Protein AF-A0A7C6FHD8-F1 (afdb_monomer)

Radius of gyration: 15.28 Å; Cα contacts (8 Å, |Δi|>4): 85; chains: 1; bounding box: 33×35×43 Å

Secondary structure (DSSP, 8-state):
-HHHHHHHHHHHHHHH-----------HHHHHHHHHHHHS-GGGS-HHHHHHHHHHHHHHHHHEEEETTEEEE---HHHHHTTT--HHHHHHHHHHHHHHHHHHHHS---HHHHHHHHHHHHHHHHHHHHHS---

Foldseek 3Di:
DVVVVVVVVVVVVVVPDPPDDPAPPQPVVVVVLVVCLVPDDLVPDDPVSLLLNLLLLVQCLVFWDDDPQAIDGPDDLVSQVVSVHHSSSVSVVVVVSVVVRVVCVVPPDRSVVVVCVSNVVSVVVNCVSPVVPPD

Nearest PDB structures (foldseek):
  6qw1-assembly1_A  TM=2.748E-01  e=1.434E+00  Listeria monocytogenes
  6qwm-assembly1_A  TM=2.714E-01  e=1.008E+00  Listeria monocytogenes

Solvent-accessible surface area (backbone atoms only — not comparable to full-atom values): 8039 Å² total; per-residue (Å²): 120,71,66,62,56,52,51,54,51,51,60,52,52,66,70,72,64,80,70,88,64,100,56,85,84,66,56,64,72,56,53,53,50,54,48,45,63,71,72,49,56,75,91,75,45,53,74,67,55,46,50,50,52,51,50,49,44,51,51,49,59,74,26,53,44,80,52,90,86,34,69,43,64,75,69,48,52,61,67,35,43,78,67,76,38,57,56,55,58,43,56,52,52,50,51,50,43,52,48,53,43,53,49,37,73,78,56,75,66,64,53,66,59,58,48,49,55,49,47,53,51,42,49,54,52,50,50,54,67,66,68,69,69,73,130

Sequence (135 aa):
MNKIISIALFLYLCLLISCKKTTNQIPQSIIDEIEQLSLTSDSLLSPSQLSNKISVYIILKETIKIDGNRLATTATVNDFKQRGLSKYYYYYYLNNIEEINLNMDYSPRNINEVYDELIQGLETKLNALTNDGIP

Mean predicted aligned error: 9.24 Å

pLDDT: mean 83.05, std 17.79, range [41.72, 97.56]

Structure (mmCIF, N/CA/C/O backbone):
data_AF-A0A7C6FHD8-F1
#
_entry.id   AF-A0A7C6FHD8-F1
#
loop_
_atom_site.group_PDB
_atom_site.id
_atom_site.type_symbol
_atom_site.label_atom_id
_atom_site.label_alt_id
_atom_site.label_comp_id
_atom_site.label_asym_id
_atom_site.label_entity_id
_atom_site.label_seq_id
_atom_site.pdbx_PDB_ins_code
_atom_site.Cartn_x
_atom_site.Cartn_y
_atom_site.Cartn_z
_atom_site.occupancy
_atom_site.B_iso_or_equiv
_atom_site.auth_seq_id
_atom_site.auth_comp_id
_atom_site.auth_asym_id
_atom_site.auth_atom_id
_atom_site.pdbx_PDB_model_num
ATOM 1 N N . MET A 1 1 ? 15.788 22.394 1.883 1.00 44.94 1 MET A N 1
ATOM 2 C CA . MET A 1 1 ? 14.383 22.862 1.824 1.00 44.94 1 MET A CA 1
ATOM 3 C C . MET A 1 1 ? 13.688 22.600 0.485 1.00 44.94 1 MET A C 1
ATOM 5 O O . MET A 1 1 ? 12.513 22.278 0.516 1.00 44.94 1 MET A O 1
ATOM 9 N N . ASN A 1 2 ? 14.376 22.610 -0.665 1.00 41.72 2 ASN A N 1
ATOM 10 C CA . ASN A 1 2 ? 13.714 22.431 -1.975 1.00 41.72 2 ASN A CA 1
ATOM 11 C C . ASN A 1 2 ? 13.232 20.999 -2.293 1.00 41.72 2 ASN A C 1
ATOM 13 O O . ASN A 1 2 ? 12.303 20.834 -3.074 1.00 41.72 2 ASN A O 1
ATOM 17 N N . LYS A 1 3 ? 13.813 19.957 -1.677 1.00 41.88 3 LYS A N 1
ATOM 18 C CA . LYS A 1 3 ? 13.431 18.555 -1.948 1.00 41.88 3 LYS A CA 1
ATOM 19 C C . LYS A 1 3 ? 12.072 18.163 -1.344 1.00 41.88 3 LYS A C 1
ATOM 21 O O . LYS A 1 3 ? 11.309 17.463 -1.990 1.00 41.88 3 LYS A O 1
ATOM 26 N N . ILE A 1 4 ? 11.741 18.668 -0.151 1.00 50.53 4 ILE A N 1
ATOM 27 C CA . ILE A 1 4 ? 10.468 18.368 0.537 1.00 50.53 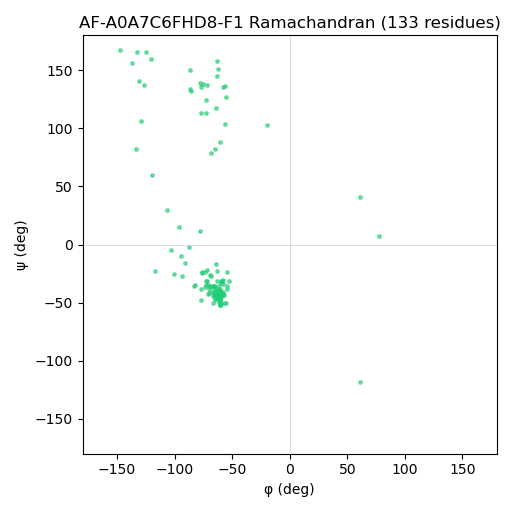4 ILE A CA 1
ATOM 28 C C . ILE A 1 4 ? 9.289 19.032 -0.185 1.00 50.53 4 ILE A C 1
ATOM 30 O O . ILE A 1 4 ? 8.245 18.414 -0.362 1.00 50.53 4 ILE A O 1
ATOM 34 N N . ILE A 1 5 ? 9.489 20.257 -0.681 1.00 51.16 5 ILE A N 1
ATOM 35 C CA . ILE A 1 5 ? 8.496 20.972 -1.495 1.00 51.16 5 ILE A CA 1
ATOM 36 C C . ILE A 1 5 ? 8.236 20.206 -2.800 1.00 51.16 5 ILE A C 1
ATOM 38 O O . ILE A 1 5 ? 7.088 20.062 -3.204 1.00 51.16 5 ILE A O 1
ATOM 42 N N . SER A 1 6 ? 9.283 19.639 -3.409 1.00 48.00 6 SER A N 1
ATOM 43 C CA . SER A 1 6 ? 9.159 18.834 -4.629 1.00 48.00 6 SER A CA 1
ATOM 44 C C . SER A 1 6 ? 8.399 17.518 -4.408 1.00 48.00 6 SER A C 1
ATOM 46 O O . SER A 1 6 ? 7.641 17.114 -5.282 1.00 48.00 6 SER A O 1
ATOM 48 N N . ILE A 1 7 ? 8.556 16.873 -3.244 1.00 55.06 7 ILE A N 1
ATOM 49 C CA . ILE A 1 7 ? 7.822 15.648 -2.872 1.00 55.06 7 ILE A CA 1
ATOM 50 C C . ILE A 1 7 ? 6.344 15.959 -2.599 1.00 55.06 7 ILE A C 1
ATOM 52 O O . ILE A 1 7 ? 5.467 15.240 -3.069 1.00 55.06 7 ILE A O 1
ATOM 56 N N . ALA A 1 8 ? 6.054 17.056 -1.894 1.00 54.28 8 ALA A N 1
ATOM 57 C CA . ALA A 1 8 ? 4.683 17.487 -1.624 1.00 54.28 8 ALA A CA 1
ATOM 58 C C . ALA A 1 8 ? 3.930 17.878 -2.911 1.00 54.28 8 ALA A C 1
ATOM 60 O O . ALA A 1 8 ? 2.757 17.550 -3.059 1.00 54.28 8 ALA A O 1
ATOM 61 N N . LEU A 1 9 ? 4.614 18.515 -3.869 1.00 48.84 9 LEU A N 1
ATOM 62 C CA . LEU A 1 9 ? 4.063 18.817 -5.195 1.00 48.84 9 LEU A CA 1
ATOM 63 C C . LEU A 1 9 ? 3.847 17.561 -6.047 1.00 48.84 9 LEU A C 1
ATOM 65 O O . LEU A 1 9 ? 2.852 17.494 -6.759 1.00 48.84 9 LEU A O 1
ATOM 69 N N . PHE A 1 10 ? 4.732 16.566 -5.955 1.00 54.22 10 PHE A N 1
ATOM 70 C CA . PHE A 1 10 ? 4.585 15.287 -6.656 1.00 54.22 10 PHE A CA 1
ATOM 71 C C . PHE A 1 10 ? 3.372 14.496 -6.140 1.00 54.22 10 PHE A C 1
ATOM 73 O O . PHE A 1 10 ? 2.562 14.028 -6.932 1.00 54.22 10 PHE A O 1
ATOM 80 N N . LEU A 1 11 ? 3.177 14.457 -4.816 1.00 52.84 11 LEU A N 1
ATOM 81 C CA . LEU A 1 11 ? 1.994 13.861 -4.183 1.00 52.84 11 LEU A CA 1
ATOM 82 C C . LEU A 1 11 ? 0.698 14.615 -4.528 1.00 52.84 11 LEU A C 1
ATOM 84 O O . LEU A 1 11 ? -0.341 13.991 -4.718 1.00 52.84 11 LEU A O 1
ATOM 88 N N . TYR A 1 12 ? 0.753 15.944 -4.654 1.00 55.38 12 TYR A N 1
ATOM 89 C CA . TYR A 1 12 ? -0.395 16.765 -5.056 1.00 55.38 12 TYR A CA 1
ATOM 90 C C . TYR A 1 12 ? -0.751 16.604 -6.545 1.00 55.38 12 TYR A C 1
ATOM 92 O O . TYR A 1 12 ? -1.922 16.675 -6.913 1.00 55.38 12 TYR A O 1
ATOM 100 N N . LEU A 1 13 ? 0.239 16.346 -7.408 1.00 51.62 13 LEU A N 1
ATOM 101 C CA . LEU A 1 13 ? 0.015 16.113 -8.837 1.00 51.62 13 LEU A CA 1
ATOM 102 C C . LEU A 1 13 ? -0.630 14.741 -9.107 1.00 51.62 13 LEU A C 1
ATOM 104 O O . LEU A 1 13 ? -1.490 14.656 -9.982 1.00 51.62 13 LEU A O 1
ATOM 108 N N . CYS A 1 14 ? -0.295 13.712 -8.314 1.00 53.28 14 CYS A N 1
ATOM 109 C CA . CYS A 1 14 ? -0.979 12.409 -8.336 1.00 53.28 14 CYS A CA 1
ATOM 110 C C . CYS A 1 14 ? -2.485 12.528 -8.027 1.00 53.28 14 CYS A C 1
ATOM 112 O O . CYS A 1 14 ? -3.294 11.796 -8.587 1.00 53.28 14 CYS A O 1
ATOM 114 N N . LEU A 1 15 ? -2.897 13.500 -7.201 1.00 54.88 15 LEU A N 1
ATOM 115 C CA . LEU A 1 15 ? -4.308 13.696 -6.836 1.00 54.88 15 LEU A CA 1
ATOM 116 C C . LEU A 1 15 ? -5.151 14.367 -7.939 1.00 54.88 15 LEU A C 1
ATOM 118 O O . LEU A 1 15 ? -6.371 14.214 -7.959 1.00 54.88 15 LEU A O 1
ATOM 122 N N . LEU A 1 16 ? -4.539 15.116 -8.864 1.00 45.41 16 LEU A N 1
ATOM 123 C CA . LEU A 1 16 ? -5.272 15.958 -9.825 1.00 45.41 16 LEU A CA 1
ATOM 124 C C . LEU A 1 16 ? -5.545 15.302 -11.184 1.00 45.41 16 LEU A C 1
ATOM 126 O O . LEU A 1 16 ? -6.332 15.838 -11.965 1.00 45.41 16 LEU A O 1
ATOM 130 N N . ILE A 1 17 ? -4.949 14.147 -11.483 1.00 55.19 17 ILE A N 1
ATOM 131 C CA . ILE A 1 17 ? -5.096 13.489 -12.789 1.00 55.19 17 ILE A CA 1
ATOM 132 C C . ILE A 1 17 ? -5.713 12.100 -12.608 1.00 55.19 17 ILE A C 1
ATOM 134 O O . ILE A 1 17 ? -5.167 11.082 -13.020 1.00 55.19 17 ILE A O 1
ATOM 138 N N . SER A 1 18 ? -6.923 12.060 -12.043 1.00 48.78 18 SER A N 1
ATOM 139 C CA . SER A 1 18 ? -7.816 10.904 -12.190 1.00 48.78 18 SER A CA 1
ATOM 140 C C . SER A 1 18 ? -8.301 10.811 -13.641 1.00 48.78 18 SER A C 1
ATOM 142 O O . SER A 1 18 ? -9.411 11.214 -13.997 1.00 48.78 18 SER A O 1
ATOM 144 N N . CYS A 1 19 ? -7.443 10.291 -14.515 1.00 43.34 19 CYS A N 1
ATOM 145 C CA . CYS A 1 19 ? -7.826 9.902 -15.860 1.00 43.34 19 CYS A CA 1
ATOM 146 C C . CYS A 1 19 ? -8.657 8.616 -15.752 1.00 43.34 19 CYS A C 1
ATOM 148 O O . CYS A 1 19 ? -8.157 7.574 -15.328 1.00 43.34 19 CYS A O 1
ATOM 150 N N . LYS A 1 20 ? -9.954 8.704 -16.082 1.00 48.38 20 LYS A N 1
ATOM 151 C CA . LYS A 1 20 ? -10.928 7.602 -16.007 1.00 48.38 20 LYS A CA 1
ATOM 152 C C . LYS A 1 20 ? -10.520 6.443 -16.919 1.00 48.38 20 LYS A C 1
ATOM 154 O O . LYS A 1 20 ? -10.970 6.350 -18.059 1.00 48.38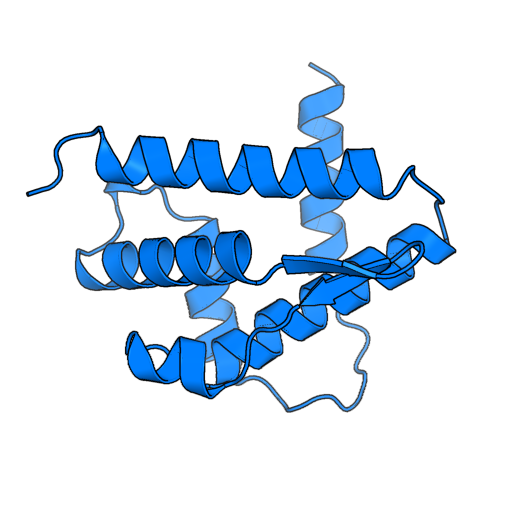 20 LYS A O 1
ATOM 159 N N . LYS A 1 21 ? -9.718 5.523 -16.397 1.00 42.16 21 LYS A N 1
ATOM 160 C CA . LYS A 1 21 ? -9.608 4.166 -16.922 1.00 42.16 21 LYS A CA 1
ATOM 161 C C . LYS A 1 21 ? -10.716 3.343 -16.266 1.00 42.16 21 LYS A C 1
ATOM 163 O O . LYS A 1 21 ? -10.970 3.463 -15.070 1.00 42.16 21 LYS A O 1
ATOM 168 N N . THR A 1 22 ? -11.453 2.582 -17.067 1.00 43.38 22 THR A N 1
ATOM 169 C CA . THR A 1 22 ? -12.488 1.639 -16.622 1.00 43.38 22 THR A CA 1
ATOM 170 C C . THR A 1 22 ? -11.845 0.519 -15.805 1.00 43.38 22 THR A C 1
ATOM 172 O O . THR A 1 22 ? -11.549 -0.556 -16.315 1.00 43.38 22 THR A O 1
ATOM 175 N N . THR A 1 23 ? -11.609 0.804 -14.532 1.00 48.94 23 THR A N 1
ATOM 176 C CA . THR A 1 23 ? -11.021 -0.074 -13.519 1.00 48.94 23 THR A CA 1
ATOM 177 C C . THR A 1 23 ? -11.997 -0.067 -12.346 1.00 48.94 23 THR A C 1
ATOM 179 O O . THR A 1 23 ? -12.567 0.985 -12.068 1.00 48.94 23 THR A O 1
ATOM 182 N N . ASN A 1 24 ? -12.267 -1.230 -11.733 1.00 62.72 24 ASN A N 1
ATOM 183 C CA . ASN A 1 24 ? -13.247 -1.453 -10.651 1.00 62.72 24 ASN A CA 1
ATOM 184 C C . ASN A 1 24 ? -13.639 -0.162 -9.922 1.00 62.72 24 ASN A C 1
ATOM 186 O O . ASN A 1 24 ? -12.832 0.328 -9.140 1.00 62.72 24 ASN A O 1
ATOM 190 N N . GLN A 1 25 ? -14.824 0.400 -10.204 1.00 80.88 25 GLN A N 1
ATOM 191 C CA . GLN A 1 25 ? -15.224 1.695 -9.645 1.00 80.88 25 GLN A CA 1
ATOM 192 C C . GLN A 1 25 ? -1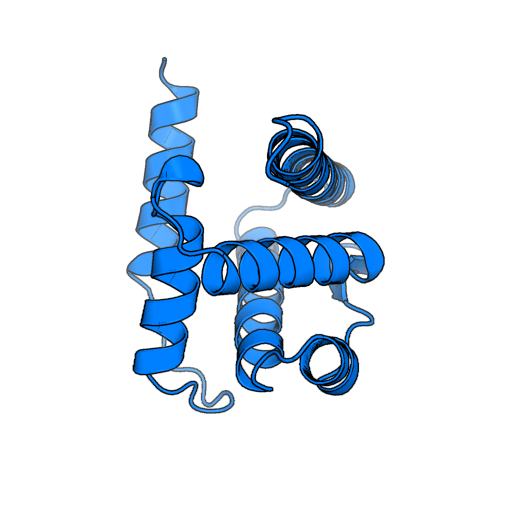5.155 1.625 -8.118 1.00 80.88 25 GLN A C 1
ATOM 194 O O . GLN A 1 25 ? -15.995 0.997 -7.470 1.00 80.88 25 GLN A O 1
ATOM 199 N N . ILE A 1 26 ? -14.102 2.219 -7.561 1.00 86.81 26 ILE A N 1
ATOM 200 C CA . ILE A 1 26 ? -13.886 2.306 -6.125 1.00 86.81 26 ILE A CA 1
ATOM 201 C C . ILE A 1 26 ? -14.906 3.327 -5.619 1.00 86.81 26 ILE A C 1
ATOM 203 O O . ILE A 1 26 ? -14.954 4.436 -6.156 1.00 86.81 26 ILE A O 1
ATOM 207 N N . PRO A 1 27 ? -15.760 2.979 -4.640 1.00 90.88 27 PRO A N 1
ATOM 208 C CA . PRO A 1 27 ? -16.696 3.946 -4.085 1.00 90.88 27 PRO A CA 1
ATOM 209 C C . PRO A 1 27 ? -15.939 5.152 -3.526 1.00 90.88 27 PRO A C 1
ATOM 211 O O . PRO A 1 27 ? -14.955 4.962 -2.812 1.00 90.88 27 PRO A O 1
ATOM 214 N N . GLN A 1 28 ? -16.417 6.369 -3.800 1.00 89.31 28 GLN A N 1
ATOM 215 C CA . GLN A 1 28 ? -15.757 7.598 -3.338 1.00 89.31 28 GLN A CA 1
ATOM 216 C C . GLN A 1 28 ? -15.536 7.594 -1.822 1.00 89.31 28 GLN A C 1
ATOM 218 O O . GLN A 1 28 ? -14.457 7.936 -1.369 1.00 89.31 28 GLN A O 1
ATOM 223 N N . SER A 1 29 ? -16.493 7.077 -1.047 1.00 90.06 29 SER A N 1
ATOM 224 C CA . SER A 1 29 ? -16.359 6.957 0.409 1.00 90.06 29 SER A CA 1
ATOM 225 C C . SER A 1 29 ? -15.154 6.121 0.853 1.00 90.06 29 SER A C 1
ATOM 227 O O . SER A 1 29 ? -14.608 6.366 1.919 1.00 90.06 29 SER A O 1
ATOM 229 N N . ILE A 1 30 ? -14.746 5.125 0.058 1.00 89.50 30 ILE A N 1
ATOM 230 C CA . ILE A 1 30 ? -13.551 4.323 0.342 1.00 89.50 30 ILE A CA 1
ATOM 231 C C . ILE A 1 30 ? -12.286 5.101 -0.017 1.00 89.50 30 ILE A C 1
ATOM 233 O O . ILE A 1 30 ? -11.296 5.001 0.698 1.00 89.50 30 ILE A O 1
ATOM 237 N N . ILE A 1 31 ? -12.311 5.865 -1.111 1.00 89.69 31 ILE A N 1
ATOM 238 C CA . ILE A 1 31 ? -11.199 6.751 -1.479 1.00 89.69 31 ILE A CA 1
ATOM 239 C C . ILE A 1 31 ? -10.984 7.767 -0.356 1.00 89.69 31 ILE A C 1
ATOM 241 O O . ILE A 1 31 ? -9.886 7.841 0.186 1.00 89.69 31 ILE A O 1
ATOM 245 N N . ASP A 1 32 ? -12.054 8.442 0.066 1.00 89.31 32 ASP A N 1
ATOM 246 C CA . ASP A 1 32 ? -12.026 9.423 1.149 1.00 89.31 32 ASP A CA 1
ATOM 247 C C . ASP A 1 32 ? -11.502 8.801 2.454 1.00 89.31 32 ASP A C 1
ATOM 249 O O . ASP A 1 32 ? -10.699 9.413 3.153 1.00 89.31 32 ASP A O 1
ATOM 253 N N . GLU A 1 33 ? -11.909 7.569 2.781 1.00 90.69 33 GLU A N 1
ATOM 254 C CA . GLU A 1 33 ? -11.406 6.837 3.949 1.00 90.69 33 GLU A CA 1
ATOM 255 C C . GLU A 1 33 ? -9.890 6.589 3.856 1.00 90.69 33 GLU A C 1
ATOM 257 O O . GLU A 1 33 ? -9.153 6.892 4.795 1.00 90.69 33 GLU A O 1
ATOM 262 N N . ILE A 1 34 ? -9.401 6.074 2.725 1.00 89.88 34 ILE A N 1
ATOM 263 C CA . ILE A 1 34 ? -7.975 5.768 2.528 1.00 89.88 34 ILE A CA 1
ATOM 264 C C . ILE A 1 34 ? -7.122 7.047 2.524 1.00 89.88 34 ILE A C 1
ATOM 266 O O . ILE A 1 34 ? -6.027 7.081 3.102 1.00 89.88 34 ILE A O 1
ATOM 270 N N . GLU A 1 35 ? -7.616 8.117 1.904 1.00 87.94 35 GLU A N 1
ATOM 271 C CA . GLU A 1 35 ? -6.970 9.428 1.918 1.00 87.94 35 GLU A CA 1
ATOM 272 C C . GLU A 1 35 ? -6.933 10.008 3.334 1.00 87.94 35 GLU A C 1
ATOM 274 O O . GLU A 1 35 ? -5.877 10.462 3.782 1.00 87.94 35 GLU A O 1
ATOM 279 N N . GLN A 1 36 ? -8.031 9.911 4.090 1.00 88.69 36 GLN A N 1
ATOM 280 C CA . GLN A 1 36 ? -8.067 10.319 5.495 1.00 88.69 36 GLN A CA 1
ATOM 281 C C . GLN A 1 36 ? -7.043 9.557 6.337 1.00 88.69 36 GLN A C 1
ATOM 283 O O . GLN A 1 36 ? -6.336 10.187 7.126 1.00 88.69 36 GLN A O 1
ATOM 288 N N . LEU A 1 37 ? -6.899 8.239 6.148 1.00 89.19 37 LEU A N 1
ATOM 289 C CA . LEU A 1 37 ? -5.863 7.459 6.836 1.00 89.19 37 LEU A CA 1
ATOM 290 C C . LEU A 1 37 ? -4.453 7.963 6.508 1.00 89.19 37 LEU A C 1
ATOM 292 O O . LEU A 1 37 ? -3.564 7.901 7.356 1.00 89.19 37 LEU A O 1
ATOM 296 N N . SER A 1 38 ? -4.239 8.465 5.295 1.00 82.12 38 SER A N 1
ATOM 297 C CA . SER A 1 38 ? -2.931 8.923 4.822 1.00 82.12 38 SER A CA 1
ATOM 298 C C . SER A 1 38 ? -2.591 10.345 5.280 1.00 82.12 38 SER A C 1
ATOM 300 O O . SER A 1 38 ? -1.425 10.625 5.559 1.00 82.12 38 SER A O 1
ATOM 302 N N . LEU A 1 39 ? -3.592 11.226 5.367 1.00 84.12 39 LEU A N 1
ATOM 303 C CA . LEU A 1 39 ? -3.433 12.654 5.666 1.00 84.12 39 LEU A CA 1
ATOM 304 C C . LEU A 1 39 ? -3.573 12.994 7.157 1.00 84.12 39 LEU A C 1
ATOM 306 O O . LEU A 1 39 ? -3.006 13.985 7.618 1.00 84.12 39 LEU A O 1
ATOM 310 N N . THR A 1 40 ? -4.327 12.198 7.915 1.00 85.50 40 THR A N 1
ATOM 311 C CA . THR A 1 40 ? -4.561 12.444 9.344 1.00 85.50 40 THR A CA 1
ATOM 312 C C . THR A 1 40 ? -3.342 12.032 10.168 1.00 85.50 40 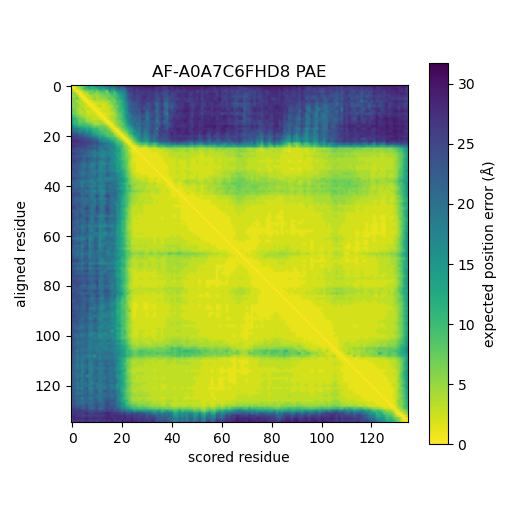THR A C 1
ATOM 314 O O . THR A 1 40 ? -2.774 10.957 9.958 1.00 85.50 40 THR A O 1
ATOM 317 N N . SER A 1 41 ? -2.957 12.883 11.125 1.00 86.75 41 SER A N 1
ATOM 318 C CA . SER A 1 41 ? -1.943 12.554 12.135 1.00 86.75 41 SER A CA 1
ATOM 319 C C . SER A 1 41 ? -2.342 11.288 12.886 1.00 86.75 41 SER A C 1
ATOM 321 O O . SER A 1 41 ? -3.493 11.166 13.300 1.00 86.75 41 SER A O 1
ATOM 323 N N . ASP A 1 42 ? -1.394 10.383 13.117 1.00 86.81 42 ASP A N 1
ATOM 324 C CA . ASP A 1 42 ? -1.666 9.087 13.751 1.00 86.81 42 ASP A CA 1
ATOM 325 C C . ASP A 1 42 ? -2.307 9.238 15.141 1.00 86.81 42 ASP A C 1
ATOM 327 O O . ASP A 1 42 ? -3.214 8.489 15.488 1.00 86.81 42 ASP A O 1
ATOM 331 N N . SER A 1 43 ? -1.933 10.286 15.883 1.00 86.12 43 SER A N 1
ATOM 332 C CA . SER A 1 43 ? -2.515 10.648 17.185 1.00 86.12 43 SER A CA 1
ATOM 333 C C . SER A 1 43 ? -3.997 11.042 17.154 1.00 86.12 43 SER A C 1
ATOM 335 O O . SER A 1 43 ? -4.638 11.093 18.202 1.00 86.12 43 SER A O 1
ATOM 337 N N . LEU A 1 44 ? -4.535 11.364 15.977 1.00 90.31 44 LEU A N 1
ATOM 338 C CA . LEU A 1 44 ? -5.929 11.763 15.773 1.00 90.31 44 LEU A CA 1
ATOM 339 C C . LEU A 1 44 ? -6.773 10.636 15.170 1.00 90.31 44 LEU A C 1
ATOM 341 O O . LEU A 1 44 ? -7.983 10.800 15.008 1.00 90.31 44 LEU A O 1
ATOM 345 N N . LEU A 1 45 ? -6.155 9.506 14.822 1.00 89.62 45 LEU A N 1
ATOM 346 C CA . LEU A 1 45 ? -6.873 8.343 14.327 1.00 89.62 45 LEU A CA 1
ATOM 347 C C . LEU A 1 45 ? -7.573 7.636 15.487 1.00 89.62 45 LEU A C 1
ATOM 349 O O . LEU A 1 45 ? -7.007 7.428 16.559 1.00 89.62 45 LEU A O 1
ATOM 353 N N . SER A 1 46 ? -8.812 7.210 15.253 1.00 92.25 46 SER A N 1
ATOM 354 C CA . SER A 1 46 ? -9.459 6.257 16.154 1.00 92.25 46 SER A CA 1
ATOM 355 C C . SER A 1 46 ? -8.704 4.915 16.158 1.00 92.25 46 SER A C 1
ATOM 357 O O . SER A 1 46 ? -8.033 4.586 15.174 1.00 92.25 46 SER A O 1
ATOM 359 N N . PRO A 1 47 ? -8.850 4.080 17.206 1.00 91.69 47 PRO A N 1
ATOM 360 C CA . PRO A 1 47 ? -8.180 2.778 17.264 1.00 91.69 47 PRO A CA 1
ATOM 361 C C . PRO A 1 47 ? -8.459 1.874 16.052 1.00 91.69 47 PRO A C 1
ATOM 363 O O . PRO A 1 47 ? -7.565 1.178 15.577 1.00 91.69 47 PRO A O 1
ATOM 366 N N . SER A 1 48 ? -9.678 1.909 15.500 1.00 91.12 48 SER A N 1
ATOM 367 C CA . SER A 1 48 ? -10.030 1.138 14.300 1.00 91.12 48 SER A CA 1
ATOM 368 C C . SER A 1 48 ? -9.340 1.669 13.042 1.00 91.12 48 SER A C 1
ATOM 370 O O . SER A 1 48 ? -8.822 0.887 12.251 1.00 91.12 48 SER A O 1
ATOM 372 N N . GLN A 1 49 ? -9.271 2.990 12.868 1.00 92.56 49 GLN A N 1
ATOM 373 C CA . GLN A 1 49 ? -8.550 3.613 11.755 1.00 92.56 49 GLN A CA 1
ATOM 374 C C . GLN A 1 49 ? -7.047 3.333 11.829 1.00 92.56 49 GLN A C 1
ATOM 376 O O . GLN A 1 49 ? -6.427 3.004 10.818 1.00 92.56 49 GLN A O 1
ATOM 381 N N . LEU A 1 50 ? -6.472 3.408 13.029 1.00 92.88 50 LEU A N 1
ATOM 382 C CA . LEU A 1 50 ? -5.077 3.067 13.275 1.00 92.88 50 LEU A CA 1
ATOM 383 C C . LEU A 1 50 ? -4.797 1.600 12.922 1.00 92.88 50 LEU A C 1
ATOM 385 O O . LEU A 1 50 ? -3.860 1.305 12.182 1.00 92.88 50 LEU A O 1
ATOM 389 N N . SER A 1 51 ? -5.658 0.688 13.380 1.00 93.06 51 SER A N 1
ATOM 390 C CA . SER A 1 51 ? -5.574 -0.740 13.060 1.00 93.06 51 SER A CA 1
ATOM 391 C C . SER A 1 51 ? -5.671 -1.005 11.551 1.00 93.06 51 SER A C 1
ATOM 393 O O . SER A 1 51 ? -4.875 -1.779 11.006 1.00 93.06 51 SER A O 1
ATOM 395 N N . ASN A 1 52 ? -6.571 -0.310 10.846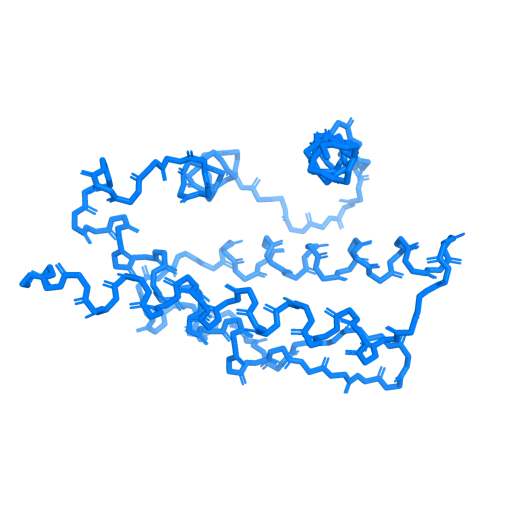 1.00 94.00 52 ASN A N 1
ATOM 396 C CA . ASN A 1 52 ? -6.687 -0.399 9.390 1.00 94.00 52 ASN A CA 1
ATOM 397 C C . ASN A 1 52 ? -5.406 0.082 8.695 1.00 94.00 52 ASN A C 1
ATOM 399 O O . ASN A 1 52 ? -4.886 -0.603 7.815 1.00 94.00 52 ASN A O 1
ATOM 403 N N . LYS A 1 53 ? -4.861 1.228 9.118 1.00 93.12 53 LYS A N 1
ATOM 404 C CA . LYS A 1 53 ? -3.625 1.805 8.571 1.00 93.12 53 LYS A CA 1
ATOM 405 C C . LYS A 1 53 ? -2.425 0.874 8.758 1.00 93.12 53 LYS A C 1
ATOM 407 O O . LYS A 1 53 ? -1.694 0.622 7.801 1.00 93.12 53 LYS A O 1
ATOM 412 N N . ILE A 1 54 ? -2.265 0.304 9.954 1.00 94.00 54 ILE A N 1
ATOM 413 C CA . ILE A 1 54 ? -1.227 -0.696 10.248 1.00 94.00 54 ILE A CA 1
ATOM 414 C C . ILE A 1 54 ? -1.405 -1.927 9.353 1.00 94.00 54 ILE A C 1
ATOM 416 O O . ILE A 1 54 ? -0.454 -2.360 8.705 1.00 94.00 54 ILE A O 1
ATOM 420 N N . SER A 1 55 ? -2.627 -2.459 9.262 1.00 95.25 55 SER A N 1
ATOM 421 C CA . SER A 1 55 ? -2.938 -3.641 8.448 1.00 95.25 55 SER A CA 1
ATOM 422 C C . SER A 1 55 ? -2.576 -3.444 6.980 1.00 95.25 55 SER A C 1
ATOM 424 O O . SER A 1 55 ? -1.980 -4.328 6.366 1.00 95.25 55 SER A O 1
ATOM 426 N N . VAL A 1 56 ? -2.887 -2.270 6.428 1.00 94.81 56 VAL A N 1
ATOM 427 C CA . VAL A 1 56 ? -2.498 -1.892 5.069 1.00 94.81 56 VAL A CA 1
ATOM 428 C C . VAL A 1 56 ? -0.983 -1.875 4.915 1.00 94.81 56 VAL A C 1
ATOM 430 O O . VAL A 1 56 ? -0.465 -2.508 4.000 1.00 94.81 56 VAL A O 1
ATOM 433 N N . TYR A 1 57 ? -0.258 -1.175 5.789 1.00 94.25 57 TYR A N 1
ATOM 434 C CA . TYR A 1 57 ? 1.197 -1.073 5.667 1.00 94.25 57 TYR A CA 1
ATOM 435 C C . TYR A 1 57 ? 1.888 -2.431 5.766 1.00 94.25 57 TYR A C 1
ATOM 437 O O . TYR A 1 57 ? 2.819 -2.684 5.003 1.00 94.25 57 TYR A O 1
ATOM 445 N N . ILE A 1 58 ? 1.401 -3.315 6.640 1.00 95.44 58 ILE A N 1
ATOM 446 C CA . ILE A 1 58 ? 1.881 -4.697 6.729 1.00 95.44 58 ILE A CA 1
ATOM 447 C C . ILE A 1 58 ? 1.656 -5.420 5.397 1.00 95.44 58 ILE A C 1
ATOM 449 O O . ILE A 1 58 ? 2.617 -5.940 4.836 1.00 95.44 58 ILE A O 1
ATOM 453 N N . ILE A 1 59 ? 0.432 -5.398 4.847 1.00 96.62 59 ILE A N 1
ATOM 454 C CA . ILE A 1 59 ? 0.139 -6.043 3.555 1.00 96.62 59 ILE A CA 1
ATOM 455 C C . ILE A 1 59 ? 1.082 -5.527 2.467 1.00 96.62 59 ILE A C 1
ATOM 457 O O . ILE A 1 59 ? 1.683 -6.320 1.747 1.00 96.62 59 ILE A O 1
ATOM 461 N N . LEU A 1 60 ? 1.213 -4.207 2.325 1.00 95.56 60 LEU A N 1
ATOM 462 C CA . LEU A 1 60 ? 2.024 -3.616 1.260 1.00 95.56 60 LEU A CA 1
ATOM 463 C C . LEU A 1 60 ? 3.499 -3.993 1.410 1.00 95.56 60 LEU A C 1
ATOM 465 O O . LEU A 1 60 ? 4.117 -4.400 0.430 1.00 95.56 60 LEU A O 1
ATOM 469 N N . LYS A 1 61 ? 4.039 -3.931 2.631 1.00 95.25 61 LYS A N 1
ATOM 470 C CA . LYS A 1 61 ? 5.426 -4.315 2.911 1.00 95.25 61 LY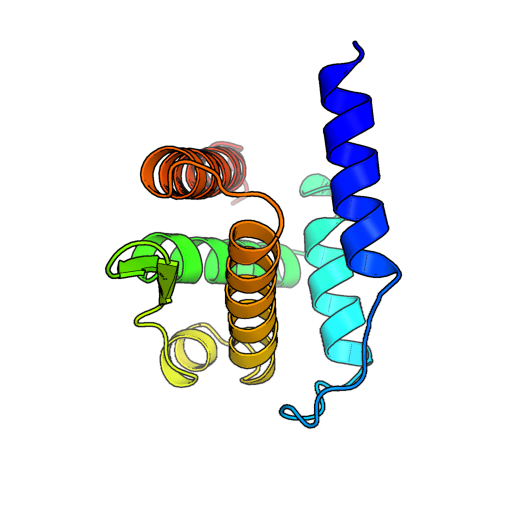S A CA 1
ATOM 471 C C . LYS A 1 61 ? 5.687 -5.789 2.581 1.00 95.25 61 LYS A C 1
ATOM 473 O O . LYS A 1 61 ? 6.735 -6.112 2.039 1.00 95.25 61 LYS A O 1
ATOM 478 N N . GLU A 1 62 ? 4.753 -6.676 2.918 1.00 95.94 62 GLU A N 1
ATOM 479 C CA . GLU A 1 62 ? 4.905 -8.126 2.730 1.00 95.94 62 GLU A CA 1
ATOM 480 C C . GLU A 1 62 ? 4.732 -8.578 1.274 1.00 95.94 62 GLU A C 1
ATOM 482 O O . GLU A 1 62 ? 5.221 -9.644 0.899 1.00 95.94 62 GLU A O 1
ATOM 487 N N . THR A 1 63 ? 4.003 -7.811 0.460 1.00 96.94 63 THR A N 1
ATOM 488 C CA . THR A 1 63 ? 3.523 -8.291 -0.846 1.00 96.94 63 THR A CA 1
ATOM 489 C C . THR A 1 63 ? 4.071 -7.531 -2.042 1.00 96.94 63 THR A C 1
ATOM 491 O O . THR A 1 63 ? 4.054 -8.074 -3.150 1.00 96.94 63 THR A O 1
ATOM 494 N N . ILE A 1 64 ? 4.527 -6.287 -1.867 1.00 96.88 64 ILE A N 1
ATOM 495 C CA . ILE A 1 64 ? 5.147 -5.534 -2.957 1.00 96.88 64 ILE A CA 1
ATOM 496 C C . ILE A 1 64 ? 6.523 -6.124 -3.251 1.00 96.88 64 ILE A C 1
ATOM 498 O O . ILE A 1 64 ? 7.292 -6.446 -2.351 1.00 96.88 64 ILE A O 1
ATOM 502 N N . LYS A 1 65 ? 6.829 -6.267 -4.538 1.00 97.31 65 LYS A N 1
ATOM 503 C CA . LYS A 1 65 ? 8.094 -6.797 -5.040 1.00 97.31 65 LYS A CA 1
ATOM 504 C C . LYS A 1 65 ? 8.470 -6.135 -6.357 1.00 97.31 65 LYS A C 1
ATOM 506 O O . LYS A 1 65 ? 7.639 -5.508 -7.013 1.00 97.31 65 LYS A O 1
ATOM 511 N N . ILE A 1 66 ? 9.712 -6.340 -6.767 1.00 97.38 66 ILE A N 1
ATOM 512 C CA . ILE A 1 66 ? 10.173 -6.004 -8.112 1.00 97.38 66 ILE A CA 1
ATOM 513 C C . ILE A 1 66 ? 9.884 -7.187 -9.042 1.00 97.38 66 ILE A C 1
ATOM 515 O O . ILE A 1 66 ? 10.167 -8.337 -8.700 1.00 97.38 66 ILE A O 1
ATOM 519 N N . ASP A 1 67 ? 9.331 -6.901 -10.218 1.00 96.25 67 ASP A N 1
ATOM 520 C CA . ASP A 1 67 ? 9.195 -7.843 -11.329 1.00 96.25 67 ASP A CA 1
ATOM 521 C C . ASP A 1 67 ? 9.742 -7.194 -12.610 1.00 96.25 67 ASP A C 1
ATOM 523 O O . ASP A 1 67 ? 9.169 -6.251 -13.163 1.00 96.25 67 ASP A O 1
ATOM 527 N N . GLY A 1 68 ? 10.924 -7.640 -13.039 1.00 93.75 68 GLY A N 1
ATOM 528 C CA . GLY A 1 68 ? 11.690 -6.984 -14.097 1.00 93.75 68 GLY A CA 1
ATOM 529 C C . GLY A 1 68 ? 12.072 -5.550 -13.717 1.00 93.75 68 GLY A C 1
ATOM 530 O O . GLY A 1 68 ? 12.788 -5.330 -12.746 1.00 93.75 68 GLY A O 1
ATOM 531 N N . ASN A 1 69 ? 11.599 -4.573 -14.494 1.00 92.75 69 ASN A N 1
ATOM 532 C CA . ASN A 1 69 ? 11.813 -3.143 -14.235 1.00 92.75 69 ASN A CA 1
ATOM 533 C C . ASN A 1 69 ? 10.539 -2.441 -13.732 1.00 92.75 69 ASN A C 1
ATOM 535 O O . ASN A 1 69 ? 10.295 -1.280 -14.053 1.00 92.75 69 ASN A O 1
ATOM 539 N N . ARG A 1 70 ?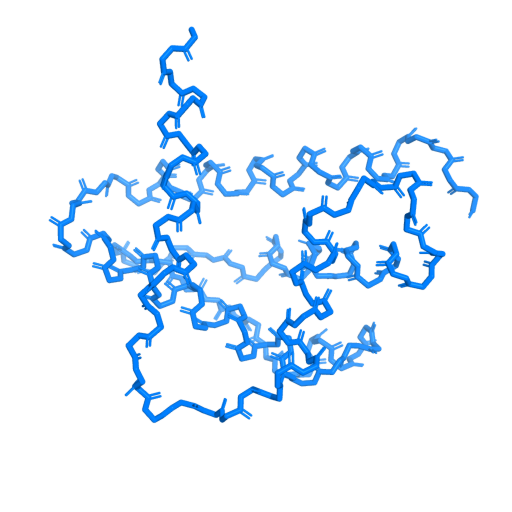 9.665 -3.172 -13.032 1.00 95.19 70 ARG A N 1
ATOM 540 C CA . ARG A 1 70 ? 8.365 -2.678 -12.565 1.00 95.19 70 ARG A CA 1
ATOM 541 C C . ARG A 1 70 ? 8.105 -3.124 -11.131 1.00 95.19 70 ARG A C 1
ATOM 543 O O . ARG A 1 70 ? 8.639 -4.134 -10.674 1.00 95.19 70 ARG A O 1
ATOM 550 N N . LEU A 1 71 ? 7.257 -2.377 -10.434 1.00 95.00 71 LEU A N 1
ATOM 551 C CA . LEU A 1 71 ? 6.664 -2.823 -9.181 1.00 95.00 71 LEU A CA 1
ATOM 552 C C . LEU A 1 71 ? 5.530 -3.803 -9.480 1.00 95.00 71 LEU A C 1
ATOM 554 O O . LEU A 1 71 ? 4.717 -3.583 -10.379 1.00 95.00 71 LEU A O 1
ATOM 558 N N . ALA A 1 72 ? 5.450 -4.854 -8.682 1.00 95.50 72 ALA A N 1
ATOM 559 C CA . ALA A 1 72 ? 4.361 -5.813 -8.676 1.00 95.50 72 ALA A CA 1
ATOM 560 C C . ALA A 1 72 ? 3.904 -6.056 -7.235 1.00 95.50 72 ALA A C 1
ATOM 562 O O . ALA A 1 72 ? 4.604 -5.727 -6.278 1.00 95.50 72 ALA A O 1
ATOM 563 N N . THR A 1 73 ? 2.735 -6.667 -7.072 1.00 96.38 73 THR A N 1
ATOM 564 C CA . THR A 1 73 ? 2.272 -7.153 -5.771 1.00 96.38 73 THR A CA 1
ATOM 565 C C . THR A 1 73 ? 1.798 -8.594 -5.886 1.00 96.38 73 THR A C 1
ATOM 567 O O . THR A 1 73 ? 1.182 -8.978 -6.880 1.00 96.38 73 THR A O 1
ATOM 570 N N . THR A 1 74 ? 2.109 -9.409 -4.881 1.00 97.56 74 THR A N 1
ATOM 571 C CA . THR A 1 74 ? 1.510 -10.739 -4.700 1.00 97.56 74 THR A CA 1
ATOM 572 C C . THR A 1 74 ? 0.214 -10.694 -3.895 1.00 97.56 74 THR A C 1
ATOM 574 O O . THR A 1 74 ? -0.407 -11.740 -3.715 1.00 97.56 74 THR A O 1
ATOM 577 N N . ALA A 1 75 ? -0.203 -9.514 -3.419 1.00 96.75 75 ALA A N 1
ATOM 578 C CA . ALA A 1 75 ? -1.430 -9.363 -2.659 1.00 96.75 75 ALA A CA 1
ATOM 579 C C . ALA A 1 75 ? -2.649 -9.748 -3.493 1.00 96.75 75 ALA A C 1
ATOM 581 O O . ALA A 1 75 ? -2.726 -9.556 -4.709 1.00 96.75 75 ALA A O 1
ATOM 582 N N . THR A 1 76 ? -3.656 -10.219 -2.784 1.00 97.25 76 THR A N 1
ATOM 583 C CA . THR A 1 76 ? -4.970 -10.568 -3.286 1.00 97.25 76 THR A CA 1
ATOM 584 C C . THR A 1 76 ? -6.028 -9.809 -2.494 1.00 97.25 76 THR A C 1
ATOM 586 O O . THR A 1 76 ? -5.794 -9.321 -1.389 1.00 97.25 76 THR A O 1
ATOM 589 N N . VAL A 1 77 ? -7.259 -9.780 -3.007 1.00 97.12 77 VAL A N 1
ATOM 590 C CA . VAL A 1 77 ? -8.419 -9.284 -2.245 1.00 97.12 77 VAL A CA 1
ATOM 591 C C . VAL A 1 77 ? -8.551 -9.980 -0.882 1.00 97.12 77 VAL A C 1
ATOM 593 O O . VAL A 1 77 ? -9.041 -9.379 0.076 1.00 97.12 77 VAL A O 1
ATOM 596 N N . ASN A 1 78 ? -8.142 -11.247 -0.786 1.00 97.44 78 ASN A N 1
ATOM 597 C CA . ASN A 1 78 ? -8.277 -12.029 0.433 1.00 97.44 78 ASN A CA 1
ATOM 598 C C . ASN A 1 78 ? -7.323 -11.556 1.544 1.00 97.44 78 ASN A C 1
ATOM 600 O O . ASN A 1 78 ? -7.739 -11.519 2.698 1.00 97.44 78 ASN A O 1
ATOM 604 N N . ASP A 1 79 ? -6.115 -11.099 1.202 1.00 97.38 79 ASP A N 1
ATOM 605 C CA . ASP A 1 79 ? -5.134 -10.595 2.180 1.00 97.38 79 ASP A CA 1
ATOM 606 C C . ASP A 1 79 ? -5.631 -9.343 2.918 1.00 97.38 79 ASP A C 1
ATOM 608 O O . ASP A 1 79 ? -5.329 -9.139 4.095 1.00 97.38 79 ASP A O 1
ATOM 612 N N . PHE A 1 80 ? -6.448 -8.533 2.236 1.00 96.88 80 PHE A N 1
ATOM 613 C CA . PHE A 1 80 ? -7.137 -7.378 2.814 1.00 96.88 80 PHE A CA 1
ATOM 614 C C . PHE A 1 80 ? -8.348 -7.808 3.647 1.00 96.88 80 PHE A C 1
ATOM 616 O O . PHE A 1 80 ? -8.497 -7.386 4.794 1.00 96.88 80 PHE A O 1
ATOM 623 N N . LYS A 1 81 ? -9.191 -8.698 3.110 1.00 97.06 81 LYS A N 1
ATOM 624 C CA . LYS A 1 81 ? -10.388 -9.183 3.817 1.00 97.06 81 LYS A CA 1
ATOM 625 C C . LYS A 1 81 ? -10.064 -9.897 5.128 1.00 97.06 81 LYS A C 1
ATOM 627 O O . LYS A 1 81 ? -10.779 -9.702 6.106 1.00 97.06 81 LYS A O 1
ATOM 632 N N . GLN A 1 82 ? -9.004 -10.704 5.163 1.00 96.38 82 GLN A N 1
ATOM 633 C CA . GLN A 1 82 ? -8.574 -11.414 6.374 1.00 96.38 82 GLN A CA 1
ATOM 634 C C . GLN A 1 82 ? -8.142 -10.466 7.498 1.00 96.38 82 GLN A C 1
ATOM 636 O O . GLN A 1 82 ? -8.222 -10.835 8.665 1.00 96.38 82 GLN A O 1
ATOM 641 N N . ARG A 1 83 ? -7.747 -9.234 7.157 1.00 94.38 83 ARG A N 1
ATOM 642 C CA . ARG A 1 83 ? -7.422 -8.167 8.111 1.00 94.38 83 ARG A CA 1
ATOM 643 C C . ARG A 1 83 ? -8.595 -7.208 8.366 1.00 94.38 83 ARG A C 1
ATOM 645 O O . ARG A 1 83 ? -8.397 -6.121 8.887 1.00 94.38 83 ARG A O 1
ATOM 652 N N . GLY A 1 84 ? -9.818 -7.588 7.984 1.00 94.31 84 GLY A N 1
ATOM 653 C CA . GLY A 1 84 ? -11.026 -6.785 8.206 1.00 94.31 84 GLY A CA 1
ATOM 654 C C . GLY A 1 84 ? -11.203 -5.604 7.246 1.00 94.31 84 GLY A C 1
ATOM 655 O O . GLY A 1 84 ? -12.134 -4.820 7.415 1.00 94.31 84 GLY A O 1
ATOM 656 N N . LEU A 1 85 ? -10.357 -5.480 6.219 1.00 95.44 85 LEU A N 1
ATOM 657 C CA . LEU A 1 85 ? -10.421 -4.386 5.254 1.00 95.44 85 LEU A CA 1
ATOM 658 C C . LEU A 1 85 ? -11.391 -4.700 4.110 1.00 95.44 85 LEU A C 1
ATOM 660 O O . LEU A 1 85 ? -11.575 -5.845 3.683 1.00 95.44 8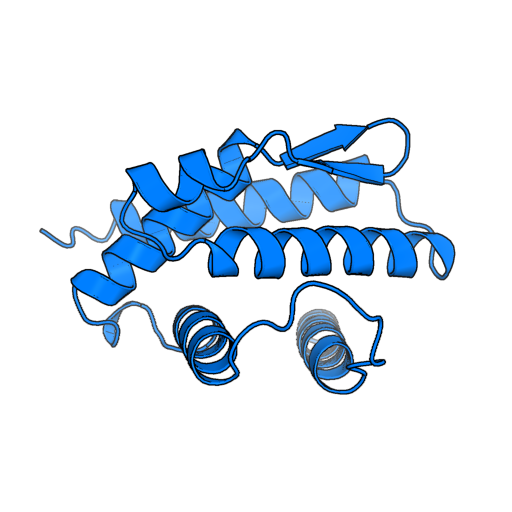5 LEU A O 1
ATOM 664 N N . SER A 1 86 ? -11.987 -3.648 3.551 1.00 94.44 86 SER A N 1
ATOM 665 C CA . SER A 1 86 ? -12.802 -3.764 2.344 1.00 94.44 86 SER A CA 1
ATOM 666 C C . SER A 1 86 ? -11.959 -4.230 1.152 1.00 94.44 86 SER A C 1
ATOM 668 O O . SER A 1 86 ? -10.822 -3.796 0.970 1.00 94.44 86 SER A O 1
ATOM 670 N N . LYS A 1 87 ? -12.549 -5.034 0.252 1.00 94.75 87 LYS A N 1
ATOM 671 C CA . LYS A 1 87 ? -11.903 -5.451 -1.012 1.00 94.75 87 LYS A CA 1
ATOM 672 C C . LYS A 1 87 ? -11.410 -4.271 -1.857 1.00 94.75 87 LYS A C 1
ATOM 674 O O . LYS A 1 87 ? -10.547 -4.441 -2.707 1.00 94.75 87 LYS A O 1
ATOM 679 N N . TYR A 1 88 ? -11.997 -3.093 -1.663 1.00 94.88 88 TYR A N 1
ATOM 680 C CA . TYR A 1 88 ? -11.664 -1.894 -2.418 1.00 94.88 88 TYR A CA 1
ATOM 681 C C . TYR A 1 88 ? -10.296 -1.312 -2.050 1.00 94.88 88 TYR A C 1
ATOM 683 O O . TYR A 1 88 ? -9.692 -0.673 -2.904 1.00 94.88 88 TYR A O 1
ATOM 691 N N . TYR A 1 89 ? -9.757 -1.618 -0.864 1.00 94.12 89 TYR A N 1
ATOM 692 C CA . TYR A 1 89 ? -8.374 -1.283 -0.518 1.00 94.12 89 TYR A CA 1
ATOM 693 C C . TYR A 1 89 ? -7.380 -1.967 -1.466 1.00 94.12 89 TYR A C 1
ATOM 695 O O . TYR A 1 89 ? -6.465 -1.320 -1.964 1.00 94.12 89 TYR A O 1
ATOM 703 N N . TYR A 1 90 ? -7.602 -3.246 -1.792 1.00 95.50 90 TYR A N 1
ATOM 704 C CA . TYR A 1 90 ? -6.775 -3.962 -2.768 1.00 95.50 90 TYR A CA 1
ATOM 705 C C . TYR A 1 90 ? -6.755 -3.245 -4.123 1.00 95.50 90 TYR A C 1
ATOM 707 O O . TYR A 1 90 ? -5.687 -2.969 -4.661 1.00 95.50 90 TYR A O 1
ATOM 715 N N . TYR A 1 91 ? -7.931 -2.900 -4.656 1.00 94.31 91 TYR A N 1
ATOM 716 C CA . TYR A 1 91 ? -8.016 -2.217 -5.948 1.00 94.31 91 TYR A CA 1
ATOM 717 C C . TYR A 1 91 ? -7.403 -0.816 -5.910 1.00 94.31 91 TYR A C 1
ATOM 719 O O . TYR A 1 91 ? -6.769 -0.413 -6.879 1.00 94.31 91 TYR A O 1
ATOM 727 N N . TYR A 1 92 ? -7.544 -0.098 -4.794 1.00 93.81 92 TYR A N 1
ATOM 728 C CA . TYR A 1 92 ? -6.915 1.206 -4.611 1.00 93.81 92 TYR A CA 1
ATOM 729 C C . TYR A 1 92 ? -5.390 1.104 -4.706 1.00 93.81 92 TYR A C 1
ATOM 731 O O . TYR A 1 92 ? -4.764 1.816 -5.489 1.00 93.81 92 TYR A O 1
ATOM 739 N N . TYR A 1 93 ? -4.772 0.186 -3.961 1.00 93.00 93 TYR A N 1
ATOM 740 C CA . TYR A 1 93 ? -3.315 0.044 -3.977 1.00 93.00 93 TYR A CA 1
ATOM 741 C C . TYR A 1 93 ? -2.781 -0.584 -5.264 1.00 93.00 93 TYR A C 1
ATOM 743 O O . TYR A 1 93 ? -1.702 -0.201 -5.709 1.00 93.00 93 TYR A O 1
ATOM 751 N N . LEU A 1 94 ? -3.544 -1.470 -5.908 1.00 94.31 94 LEU A N 1
ATOM 752 C CA . LEU A 1 94 ? -3.203 -1.969 -7.238 1.00 94.31 94 LEU A CA 1
ATOM 753 C C . LEU A 1 94 ? -3.134 -0.822 -8.256 1.00 94.31 94 LEU A C 1
ATOM 755 O O . LEU A 1 94 ? -2.138 -0.705 -8.965 1.00 94.31 94 LEU A O 1
ATOM 759 N N . ASN A 1 95 ? -4.135 0.064 -8.268 1.00 92.44 95 ASN A N 1
ATOM 760 C CA . ASN A 1 95 ? -4.139 1.232 -9.149 1.00 92.44 95 ASN A CA 1
ATOM 761 C C . ASN A 1 95 ? -2.936 2.155 -8.879 1.00 92.44 95 ASN A C 1
ATOM 763 O O . ASN A 1 95 ? -2.315 2.627 -9.824 1.00 92.44 95 ASN A O 1
ATOM 767 N N . ASN A 1 96 ? -2.559 2.365 -7.612 1.00 91.00 96 ASN A N 1
ATOM 768 C CA . ASN A 1 96 ? -1.373 3.159 -7.267 1.00 91.00 96 ASN A CA 1
ATOM 769 C C . ASN A 1 96 ? -0.068 2.517 -7.770 1.00 91.00 96 ASN A C 1
ATOM 771 O O . ASN A 1 96 ? 0.809 3.216 -8.270 1.00 91.00 96 ASN A O 1
ATOM 775 N N . ILE A 1 97 ? 0.074 1.190 -7.670 1.00 93.56 97 ILE A N 1
ATOM 776 C CA . ILE A 1 97 ? 1.239 0.474 -8.221 1.00 93.56 97 ILE A CA 1
ATOM 777 C C . ILE A 1 97 ? 1.293 0.636 -9.745 1.00 93.56 97 ILE A C 1
ATOM 779 O O . ILE A 1 97 ? 2.360 0.899 -10.305 1.00 93.56 97 ILE A O 1
ATOM 783 N N . GLU A 1 98 ? 0.151 0.506 -10.425 1.00 93.19 98 GLU A N 1
ATOM 784 C CA . GLU A 1 98 ? 0.056 0.739 -11.868 1.00 93.19 98 GLU A CA 1
ATOM 785 C C . GLU A 1 98 ? 0.439 2.177 -12.240 1.00 93.19 98 GLU A C 1
ATOM 787 O O . GLU A 1 98 ? 1.181 2.375 -13.200 1.00 93.19 98 GLU A O 1
ATOM 792 N N . GLU A 1 99 ? 0.003 3.170 -11.466 1.00 90.62 99 GLU A N 1
ATOM 793 C CA . GLU A 1 99 ? 0.347 4.577 -11.682 1.00 90.62 99 GLU A CA 1
ATOM 794 C C . GLU A 1 99 ? 1.845 4.846 -11.491 1.00 90.62 99 GLU A C 1
ATOM 796 O O . GLU A 1 99 ? 2.464 5.498 -12.332 1.00 90.62 99 GLU A O 1
ATOM 801 N N . ILE A 1 100 ? 2.466 4.287 -10.446 1.00 88.62 100 ILE A N 1
ATOM 802 C CA . ILE A 1 100 ? 3.921 4.382 -10.245 1.00 88.62 100 ILE A CA 1
ATOM 803 C C . ILE A 1 100 ? 4.660 3.786 -11.448 1.00 88.62 100 ILE A C 1
ATOM 805 O O . ILE A 1 100 ? 5.591 4.400 -11.970 1.00 88.62 100 ILE A O 1
ATOM 809 N N . ASN A 1 101 ? 4.221 2.623 -11.932 1.00 91.81 101 ASN A N 1
ATOM 810 C CA . ASN A 1 101 ? 4.797 1.992 -13.118 1.00 91.81 101 ASN A CA 1
ATOM 811 C C . ASN A 1 101 ? 4.640 2.847 -14.380 1.00 91.81 101 ASN A C 1
ATOM 813 O O . ASN A 1 101 ? 5.592 2.961 -15.147 1.00 91.81 101 ASN A O 1
ATOM 817 N N . LEU A 1 102 ? 3.475 3.462 -14.593 1.00 91.00 102 LEU A N 1
ATOM 818 C CA . LEU A 1 102 ? 3.257 4.378 -15.715 1.00 91.00 102 LEU A CA 1
ATOM 819 C C . LEU A 1 102 ? 4.173 5.602 -15.616 1.00 91.00 102 LEU A C 1
ATOM 821 O O . LEU A 1 102 ? 4.810 5.975 -16.597 1.00 91.00 102 LEU A O 1
ATOM 825 N N . ASN A 1 103 ? 4.311 6.192 -14.429 1.00 88.38 103 ASN A N 1
ATOM 826 C CA . ASN A 1 103 ? 5.211 7.322 -14.206 1.00 88.38 103 ASN A CA 1
ATOM 827 C C . ASN A 1 103 ? 6.678 6.957 -14.479 1.00 88.38 103 ASN A C 1
ATOM 829 O O . ASN A 1 103 ? 7.416 7.777 -15.025 1.00 88.38 103 ASN A O 1
ATOM 833 N N . MET A 1 104 ? 7.094 5.726 -14.169 1.00 88.56 104 MET A N 1
ATOM 834 C CA . MET A 1 104 ? 8.430 5.226 -14.509 1.00 88.56 104 MET A CA 1
ATOM 835 C C . MET A 1 104 ? 8.635 5.011 -16.015 1.00 88.56 104 MET A C 1
ATOM 837 O O . MET A 1 104 ? 9.770 5.119 -16.472 1.00 88.56 104 MET A O 1
ATOM 841 N N . ASP A 1 105 ? 7.582 4.763 -16.800 1.00 87.44 105 ASP A N 1
ATOM 842 C CA . ASP A 1 105 ? 7.705 4.724 -18.264 1.00 87.44 105 ASP A CA 1
ATOM 843 C C . ASP A 1 105 ? 7.986 6.131 -18.839 1.00 87.44 105 ASP A C 1
ATOM 845 O O . ASP A 1 105 ? 8.744 6.267 -19.799 1.00 87.44 105 ASP A O 1
ATOM 849 N N . TYR A 1 106 ? 7.409 7.187 -18.246 1.00 85.25 106 TYR A N 1
ATOM 850 C CA . TYR A 1 106 ? 7.611 8.580 -18.682 1.00 85.25 106 TYR A CA 1
ATOM 851 C C . TYR A 1 106 ? 8.885 9.223 -18.126 1.00 85.25 106 TYR A C 1
ATOM 853 O O . TYR A 1 106 ? 9.519 10.034 -18.800 1.00 85.25 106 TYR A O 1
ATOM 861 N N . SER A 1 107 ? 9.254 8.883 -16.893 1.00 87.00 107 SER A N 1
ATOM 862 C CA . SER A 1 107 ? 10.431 9.396 -16.197 1.00 87.00 107 SER A CA 1
ATOM 863 C C . SER A 1 107 ? 11.184 8.231 -15.553 1.00 87.00 107 SER A C 1
ATOM 865 O O . SER A 1 107 ? 11.014 7.982 -14.353 1.00 87.00 107 SER A O 1
ATOM 867 N N . PRO A 1 108 ? 12.021 7.517 -16.330 1.00 86.19 108 PRO A N 1
ATOM 868 C CA . PRO A 1 108 ? 12.713 6.331 -15.853 1.00 86.19 108 PRO A CA 1
ATOM 869 C C . PRO A 1 108 ? 13.535 6.602 -14.597 1.00 86.19 108 PRO A C 1
ATOM 871 O O . PRO A 1 108 ? 14.378 7.500 -14.552 1.00 86.19 108 PRO A O 1
ATOM 874 N N . ARG A 1 109 ? 13.294 5.783 -13.577 1.00 88.38 109 ARG A N 1
ATOM 875 C CA . ARG A 1 109 ? 14.094 5.697 -12.356 1.00 88.38 109 ARG A CA 1
ATOM 876 C C . ARG A 1 109 ? 14.627 4.278 -12.213 1.00 88.38 109 ARG A C 1
ATOM 878 O O . ARG A 1 109 ? 14.078 3.339 -12.784 1.00 88.38 109 ARG A O 1
ATOM 885 N N . ASN A 1 110 ? 15.687 4.123 -11.429 1.00 92.81 110 ASN A N 1
ATOM 886 C CA . ASN A 1 110 ? 16.153 2.807 -11.018 1.00 92.81 110 ASN A CA 1
ATOM 887 C C . ASN A 1 110 ? 15.074 2.143 -10.149 1.00 92.81 110 ASN A C 1
ATOM 889 O O . ASN A 1 110 ? 14.738 2.657 -9.083 1.00 92.81 110 ASN A O 1
ATOM 893 N N . ILE A 1 111 ? 14.533 1.010 -10.603 1.00 94.19 111 ILE A N 1
ATOM 894 C CA . ILE A 1 111 ? 13.446 0.317 -9.903 1.00 94.19 111 ILE A CA 1
ATOM 895 C C . ILE A 1 111 ? 13.836 -0.107 -8.483 1.00 94.19 111 ILE A C 1
ATOM 897 O O . ILE A 1 111 ? 12.990 -0.087 -7.592 1.00 94.19 111 ILE A O 1
ATOM 901 N N . ASN A 1 112 ? 15.114 -0.424 -8.250 1.00 95.75 112 ASN A N 1
ATOM 902 C CA . ASN A 1 112 ? 15.593 -0.791 -6.919 1.00 95.75 112 ASN A CA 1
ATOM 903 C C . ASN A 1 112 ? 15.532 0.405 -5.967 1.00 95.75 112 ASN A C 1
ATOM 905 O O . ASN A 1 112 ? 15.073 0.255 -4.847 1.00 95.75 112 ASN A O 1
ATOM 909 N N . GLU A 1 113 ? 15.891 1.607 -6.430 1.00 94.62 113 GLU A N 1
ATOM 910 C CA . GLU A 1 113 ? 15.781 2.821 -5.609 1.00 94.62 113 GLU A CA 1
ATOM 911 C C . GLU A 1 113 ? 14.322 3.129 -5.260 1.00 94.62 113 GLU A C 1
ATOM 913 O O . GLU A 1 113 ? 14.016 3.452 -4.118 1.00 94.62 113 GLU A O 1
ATOM 918 N N . VAL A 1 114 ? 13.408 2.994 -6.227 1.00 92.56 114 VAL A N 1
ATOM 919 C CA . VAL A 1 114 ? 11.969 3.206 -5.997 1.00 92.56 114 VAL A CA 1
ATOM 920 C C . VAL A 1 114 ? 11.421 2.197 -4.987 1.00 92.56 114 VAL A C 1
ATOM 922 O O . VAL A 1 114 ? 10.651 2.561 -4.098 1.00 92.56 114 VAL A O 1
ATOM 925 N N . TYR A 1 115 ? 11.815 0.931 -5.117 1.00 94.31 115 TYR A N 1
ATOM 926 C CA . TYR A 1 115 ? 11.423 -0.127 -4.195 1.00 94.31 115 TYR A CA 1
ATOM 927 C C . TYR A 1 115 ? 11.985 0.10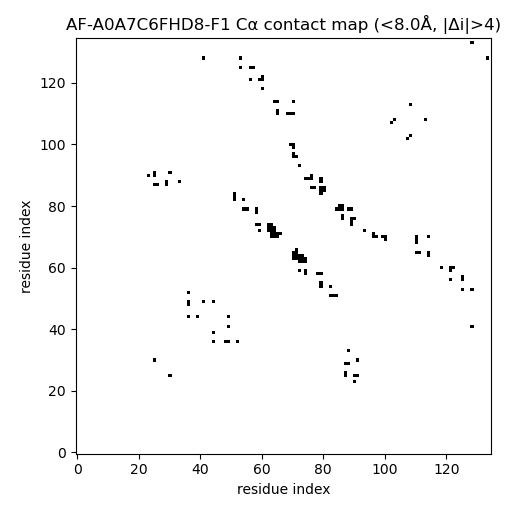6 -2.787 1.00 94.31 115 TYR A C 1
ATOM 929 O O . TYR A 1 115 ? 11.225 0.064 -1.822 1.00 94.31 115 TYR A O 1
ATOM 937 N N . ASP A 1 116 ? 13.276 0.412 -2.664 1.00 94.25 116 ASP A N 1
ATOM 938 C CA . ASP A 1 116 ? 13.930 0.653 -1.376 1.00 94.25 116 ASP A CA 1
ATOM 939 C C . ASP A 1 116 ? 13.319 1.867 -0.662 1.00 94.25 116 ASP A C 1
ATOM 941 O O . ASP A 1 116 ? 13.000 1.784 0.524 1.00 94.25 116 ASP A O 1
ATOM 945 N N . GLU A 1 117 ? 13.062 2.967 -1.384 1.00 93.88 117 GLU A N 1
ATOM 946 C CA . GLU A 1 117 ? 12.358 4.146 -0.856 1.00 93.88 117 GLU A CA 1
ATOM 947 C C . GLU A 1 117 ? 10.969 3.780 -0.310 1.00 93.88 117 GLU A C 1
ATOM 949 O O . GLU A 1 117 ? 10.576 4.229 0.773 1.00 93.88 117 GLU A O 1
ATOM 954 N N . LEU A 1 118 ? 10.223 2.949 -1.043 1.00 91.75 118 LEU A N 1
ATOM 955 C CA . LEU A 1 118 ? 8.889 2.508 -0.652 1.00 91.75 118 LEU A CA 1
ATOM 956 C C . LEU A 1 118 ? 8.924 1.618 0.595 1.00 91.75 118 LEU A C 1
ATOM 958 O O . LEU A 1 118 ? 8.188 1.879 1.551 1.00 91.75 118 LEU A O 1
ATOM 962 N N . ILE A 1 119 ? 9.773 0.588 0.607 1.00 94.31 119 ILE A N 1
ATOM 963 C CA . ILE A 1 119 ? 9.882 -0.343 1.735 1.00 94.31 119 ILE A CA 1
ATOM 964 C C . ILE A 1 119 ? 10.396 0.384 2.976 1.00 94.31 119 ILE A C 1
ATOM 966 O O . ILE A 1 119 ? 9.777 0.276 4.034 1.00 94.31 119 ILE A O 1
ATOM 970 N N . GLN A 1 120 ? 11.442 1.204 2.853 1.00 93.50 120 GLN A N 1
ATOM 971 C CA . GLN A 1 120 ? 11.959 1.999 3.968 1.00 93.50 120 GLN A CA 1
ATOM 972 C C . GLN A 1 120 ? 10.898 2.967 4.515 1.00 93.50 120 GLN A C 1
ATOM 974 O O . GLN A 1 120 ? 10.773 3.143 5.732 1.00 93.50 120 GLN A O 1
ATOM 979 N N . GLY A 1 121 ? 10.103 3.579 3.631 1.00 91.88 121 GLY A N 1
ATOM 980 C CA . GLY A 1 121 ? 8.983 4.434 4.013 1.00 91.88 121 GLY A CA 1
ATOM 981 C C . GLY A 1 121 ? 7.914 3.682 4.809 1.00 91.88 121 GLY A C 1
ATOM 982 O O . GLY A 1 121 ? 7.464 4.171 5.847 1.00 91.88 121 GLY A O 1
ATOM 983 N N . LEU A 1 122 ? 7.533 2.482 4.363 1.00 92.06 122 LEU A N 1
ATOM 984 C CA . LEU A 1 122 ? 6.579 1.619 5.068 1.00 92.06 122 LEU A CA 1
ATOM 985 C C . LEU A 1 122 ? 7.120 1.162 6.426 1.00 92.06 122 LEU A C 1
ATOM 987 O O . LEU A 1 122 ? 6.397 1.215 7.418 1.00 92.06 122 LEU A O 1
ATOM 991 N N . GLU A 1 123 ? 8.390 0.765 6.498 1.00 91.00 123 GLU A N 1
ATOM 992 C CA . GLU A 1 123 ? 9.041 0.347 7.742 1.00 91.00 123 GLU A CA 1
ATOM 993 C C . GLU A 1 123 ? 9.119 1.467 8.766 1.00 91.00 123 GLU A C 1
ATOM 995 O O . GLU A 1 123 ? 8.775 1.267 9.928 1.00 91.00 123 GLU A O 1
ATOM 1000 N N . THR A 1 124 ? 9.520 2.661 8.334 1.00 90.69 124 THR A N 1
ATOM 1001 C CA . THR A 1 124 ? 9.599 3.832 9.212 1.00 90.69 124 THR A CA 1
ATOM 1002 C C . THR A 1 124 ? 8.230 4.149 9.807 1.00 90.69 124 THR A C 1
ATOM 1004 O O . THR A 1 124 ? 8.115 4.375 11.011 1.00 90.69 124 THR A O 1
ATOM 1007 N N . LYS A 1 125 ? 7.178 4.113 8.979 1.00 89.31 125 LYS A N 1
ATOM 1008 C CA . LYS A 1 125 ? 5.804 4.356 9.427 1.00 89.31 125 LYS A CA 1
ATOM 1009 C C . LYS A 1 125 ? 5.297 3.262 10.363 1.00 89.31 125 LYS A C 1
ATOM 1011 O O . LYS A 1 125 ? 4.712 3.583 11.387 1.00 89.31 125 LYS A O 1
ATOM 1016 N N . LEU A 1 126 ? 5.537 1.989 10.049 1.00 89.94 126 LEU A N 1
ATOM 1017 C CA . LEU A 1 126 ? 5.160 0.877 10.926 1.00 89.94 126 LEU A CA 1
ATOM 1018 C C . LEU A 1 126 ? 5.852 0.974 12.284 1.00 89.94 126 LEU A C 1
ATOM 1020 O O . LEU A 1 126 ? 5.183 0.885 13.305 1.00 89.94 126 LEU A O 1
ATOM 1024 N N . ASN A 1 127 ? 7.159 1.233 12.297 1.00 88.62 127 ASN A N 1
ATOM 1025 C CA . ASN A 1 127 ? 7.924 1.365 13.532 1.00 88.62 127 ASN A CA 1
ATOM 1026 C C . ASN A 1 127 ? 7.424 2.525 14.399 1.00 88.62 127 ASN A C 1
ATOM 1028 O O . ASN A 1 127 ? 7.361 2.372 15.614 1.00 88.62 127 ASN A O 1
ATOM 1032 N N . ALA A 1 128 ? 7.054 3.664 13.805 1.00 86.69 128 ALA A N 1
ATOM 1033 C CA . ALA A 1 128 ? 6.452 4.770 14.552 1.00 86.69 128 ALA A CA 1
ATOM 1034 C C . ALA A 1 128 ? 5.118 4.348 15.194 1.00 86.69 128 ALA A C 1
ATOM 1036 O O . ALA A 1 128 ? 4.891 4.571 16.377 1.00 86.69 128 ALA A O 1
ATOM 1037 N N . LEU A 1 129 ? 4.276 3.639 14.438 1.00 83.75 129 LEU A N 1
ATOM 1038 C CA . LEU A 1 129 ? 2.969 3.179 14.908 1.00 83.75 129 LEU A CA 1
ATOM 1039 C C . LEU A 1 129 ? 3.044 2.091 15.993 1.00 83.75 129 LEU A C 1
ATOM 1041 O O . LEU A 1 129 ? 2.115 1.975 16.789 1.00 83.75 129 LEU A O 1
ATOM 1045 N N . THR A 1 130 ? 4.115 1.292 16.033 1.00 74.25 130 THR A N 1
ATOM 1046 C CA . THR A 1 130 ? 4.263 0.181 16.991 1.00 74.25 130 THR A CA 1
ATOM 1047 C C . THR A 1 130 ? 5.159 0.498 18.188 1.00 74.25 130 THR A C 1
ATOM 1049 O O . THR A 1 130 ? 4.997 -0.126 19.232 1.00 74.25 130 THR A O 1
ATOM 1052 N N . ASN A 1 131 ? 6.109 1.433 18.065 1.00 66.50 131 ASN A N 1
ATOM 1053 C CA . ASN A 1 131 ? 7.047 1.770 19.146 1.00 66.50 131 ASN A CA 1
ATOM 1054 C C . ASN A 1 131 ? 6.551 2.902 20.058 1.00 66.50 131 ASN A C 1
ATOM 1056 O O . ASN A 1 131 ? 7.050 3.022 21.176 1.00 66.50 131 ASN A O 1
ATOM 1060 N N . ASP A 1 132 ? 5.546 3.677 19.640 1.00 55.62 132 ASP A N 1
ATOM 1061 C CA . ASP A 1 132 ? 4.976 4.771 20.443 1.00 55.62 132 ASP A CA 1
ATOM 1062 C C . ASP A 1 132 ? 4.018 4.297 21.557 1.00 55.62 132 ASP A C 1
ATOM 1064 O O . ASP A 1 132 ? 3.345 5.108 22.190 1.00 55.62 132 ASP A O 1
ATOM 1068 N N . GLY A 1 133 ? 3.975 2.991 21.857 1.00 45.78 133 GLY A N 1
ATOM 1069 C CA . GLY A 1 133 ? 3.283 2.474 23.040 1.00 45.78 133 GLY A CA 1
ATOM 1070 C C . GLY A 1 133 ? 1.785 2.775 23.055 1.00 45.78 133 GLY A C 1
ATOM 1071 O O . GLY A 1 133 ? 1.242 3.124 24.102 1.00 45.78 133 GLY A O 1
ATOM 1072 N N . ILE A 1 134 ? 1.117 2.657 21.906 1.00 46.09 134 ILE A N 1
ATOM 1073 C CA . ILE A 1 134 ? -0.345 2.677 21.853 1.00 46.09 134 ILE A CA 1
ATOM 1074 C C . ILE A 1 134 ? -0.820 1.290 22.330 1.00 46.09 134 ILE A C 1
ATOM 1076 O O . ILE A 1 134 ? -0.485 0.304 21.669 1.00 46.09 134 ILE A O 1
ATOM 1080 N N . PRO A 1 135 ? -1.488 1.192 23.499 1.00 44.38 135 PRO A N 1
ATOM 1081 C CA . PRO A 1 135 ? -1.905 -0.079 24.093 1.00 44.38 135 PRO A CA 1
ATOM 1082 C C . PRO A 1 135 ? -2.921 -0.847 23.242 1.00 44.38 135 PRO A C 1
ATOM 1084 O O . PRO A 1 135 ? -3.705 -0.200 22.508 1.00 44.38 135 PRO A O 1
#